Protein AF-A0A972KZX0-F1 (afdb_monomer_lite)

Structure (mmCIF, N/CA/C/O backbone):
data_AF-A0A972KZX0-F1
#
_entry.id   AF-A0A972KZX0-F1
#
loop_
_atom_site.group_PDB
_atom_site.id
_atom_site.type_symbol
_atom_site.label_atom_id
_atom_site.label_alt_id
_atom_site.label_comp_id
_atom_site.label_asym_id
_atom_site.label_entity_id
_atom_site.label_seq_id
_atom_site.pdbx_PDB_ins_code
_atom_site.Cartn_x
_atom_site.Cartn_y
_atom_site.Cartn_z
_atom_site.occupancy
_atom_site.B_iso_or_equiv
_atom_site.auth_seq_id
_atom_site.auth_comp_id
_atom_site.auth_asym_id
_atom_site.auth_atom_id
_atom_site.pdbx_PDB_model_num
ATOM 1 N N . MET A 1 1 ? -8.558 -6.343 10.289 1.00 78.50 1 MET A N 1
ATOM 2 C CA . MET A 1 1 ? -7.980 -6.579 8.946 1.00 78.50 1 MET A CA 1
ATOM 3 C C . MET A 1 1 ? -8.192 -5.319 8.122 1.00 78.50 1 MET A C 1
ATOM 5 O O . MET A 1 1 ? -9.238 -4.699 8.315 1.00 78.50 1 MET A O 1
ATOM 9 N N . PRO A 1 2 ? -7.231 -4.907 7.281 1.00 91.31 2 PRO A N 1
ATOM 10 C CA . PRO A 1 2 ? -7.419 -3.761 6.400 1.00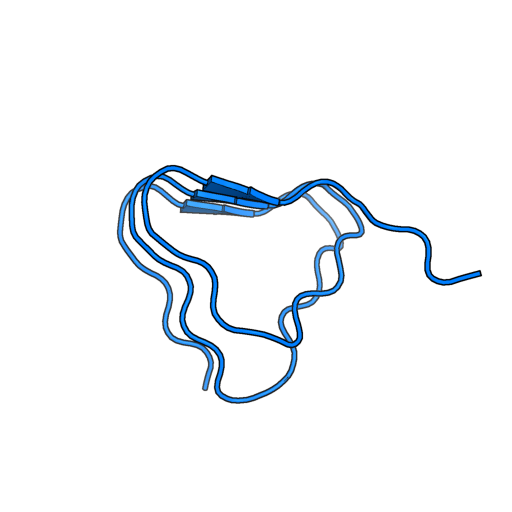 91.31 2 PRO A CA 1
ATOM 11 C C . PRO A 1 2 ? -8.587 -4.005 5.442 1.00 91.31 2 PRO A C 1
ATOM 13 O O . PRO A 1 2 ? -8.832 -5.140 5.028 1.00 91.31 2 PRO A O 1
ATOM 16 N N . LYS A 1 3 ? -9.321 -2.941 5.118 1.00 95.50 3 LYS A N 1
ATOM 17 C CA . LYS A 1 3 ? -10.412 -2.974 4.139 1.00 95.50 3 LYS A CA 1
ATOM 18 C C . LYS A 1 3 ? -9.907 -2.373 2.839 1.00 95.50 3 LYS A C 1
ATOM 20 O O . LYS A 1 3 ? -9.422 -1.247 2.852 1.00 95.50 3 LYS A O 1
ATOM 25 N N . ILE A 1 4 ? -10.017 -3.121 1.750 1.00 94.75 4 ILE A N 1
ATOM 26 C CA . ILE A 1 4 ? -9.557 -2.705 0.426 1.00 94.75 4 ILE A CA 1
ATOM 27 C C . ILE A 1 4 ? -10.790 -2.498 -0.447 1.00 94.75 4 ILE A C 1
ATOM 29 O O . ILE A 1 4 ? -11.644 -3.381 -0.500 1.00 94.75 4 ILE A O 1
ATOM 33 N N . GLY A 1 5 ? -10.90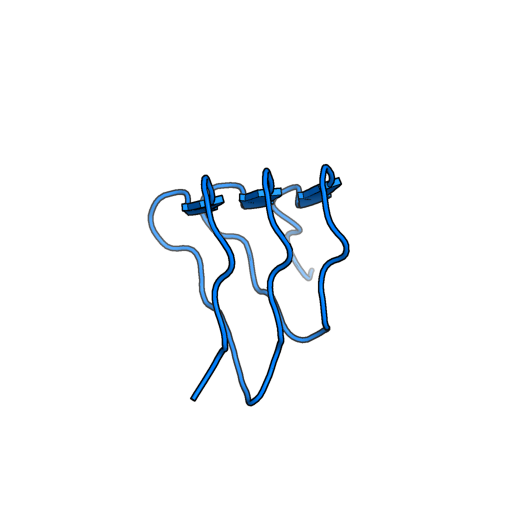3 -1.316 -1.051 1.00 95.56 5 GLY A N 1
ATOM 34 C CA . GLY A 1 5 ? -11.947 -1.001 -2.018 1.00 95.56 5 GLY A CA 1
ATOM 35 C C . GLY A 1 5 ? -11.726 -1.673 -3.374 1.00 95.56 5 GLY A C 1
ATOM 36 O O . GLY A 1 5 ? -10.845 -2.514 -3.553 1.00 95.56 5 GLY A O 1
ATOM 37 N N . ASP A 1 6 ? -12.531 -1.267 -4.347 1.00 97.81 6 ASP A N 1
ATOM 38 C CA . ASP A 1 6 ? -12.479 -1.794 -5.711 1.00 97.81 6 ASP A CA 1
ATOM 39 C C . ASP A 1 6 ? -11.435 -1.069 -6.561 1.00 97.81 6 ASP A C 1
ATOM 41 O O . ASP A 1 6 ? -11.166 0.118 -6.361 1.00 97.81 6 ASP A O 1
ATOM 45 N N . ASN A 1 7 ? -10.884 -1.772 -7.556 1.00 97.00 7 ASN A N 1
ATOM 46 C CA . ASN A 1 7 ? -9.888 -1.229 -8.484 1.00 97.00 7 ASN A CA 1
ATOM 47 C C . ASN A 1 7 ? -8.676 -0.605 -7.759 1.00 97.00 7 ASN A C 1
ATOM 49 O O . ASN A 1 7 ? -8.294 0.539 -8.007 1.00 97.00 7 ASN A O 1
ATOM 53 N N . VAL A 1 8 ? -8.097 -1.353 -6.815 1.00 96.31 8 VAL A N 1
ATOM 54 C CA . VAL A 1 8 ? -6.915 -0.925 -6.058 1.00 96.31 8 VAL A CA 1
ATOM 55 C C . VAL A 1 8 ? -5.668 -1.609 -6.602 1.00 96.31 8 VAL A C 1
ATOM 57 O O . VAL A 1 8 ? -5.579 -2.837 -6.630 1.00 96.31 8 VAL A O 1
ATOM 60 N N . PHE A 1 9 ? -4.671 -0.813 -6.978 1.00 95.88 9 PHE A N 1
ATOM 61 C CA . PHE A 1 9 ? -3.338 -1.308 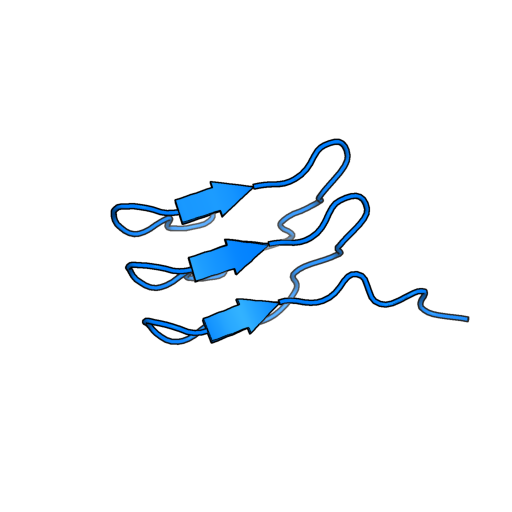-7.302 1.00 95.88 9 PHE A CA 1
ATOM 62 C C . PHE A 1 9 ? -2.449 -1.269 -6.058 1.00 95.88 9 PHE A C 1
ATOM 64 O O . PHE A 1 9 ? -2.315 -0.225 -5.422 1.00 95.88 9 PHE A O 1
ATOM 71 N N . ILE A 1 10 ? -1.814 -2.393 -5.722 1.00 94.44 10 ILE A N 1
ATOM 72 C CA . ILE A 1 10 ? -0.853 -2.487 -4.619 1.00 94.44 10 ILE A CA 1
ATOM 73 C C . ILE A 1 10 ? 0.494 -2.898 -5.195 1.00 94.44 10 ILE A C 1
ATOM 75 O O . ILE A 1 10 ? 0.684 -4.037 -5.619 1.00 94.44 10 ILE A O 1
ATOM 79 N N . GLY A 1 11 ? 1.430 -1.953 -5.213 1.00 93.88 11 GLY A N 1
ATOM 80 C CA . GLY A 1 11 ? 2.785 -2.189 -5.678 1.00 93.88 11 GLY A CA 1
ATOM 81 C C . GLY A 1 11 ? 3.529 -3.206 -4.813 1.00 93.88 11 GLY A C 1
ATOM 82 O O . GLY A 1 11 ? 3.277 -3.358 -3.615 1.00 93.88 11 GLY A O 1
ATOM 83 N N . SER A 1 12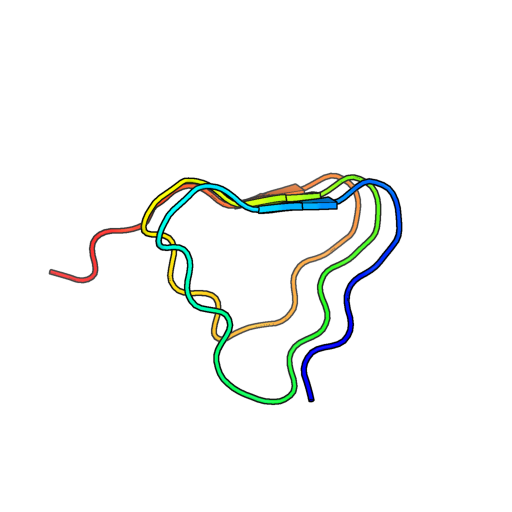 ? 4.492 -3.889 -5.428 1.00 94.50 12 SER A N 1
ATOM 84 C CA . SER A 1 12 ? 5.316 -4.905 -4.776 1.00 94.50 12 SER A CA 1
ATOM 85 C C . SER A 1 12 ? 5.942 -4.391 -3.477 1.00 94.50 12 SER A C 1
ATOM 87 O O . SER A 1 12 ? 6.417 -3.256 -3.400 1.00 94.50 12 SER A O 1
ATOM 89 N N . VAL A 1 13 ? 5.985 -5.255 -2.459 1.00 91.94 13 VAL A N 1
ATOM 90 C CA . VAL A 1 13 ? 6.630 -4.970 -1.163 1.00 91.94 13 VAL A CA 1
ATOM 91 C C . VAL A 1 13 ? 5.956 -3.819 -0.379 1.00 91.94 13 VAL A C 1
ATOM 93 O O . VAL A 1 13 ? 6.492 -3.340 0.619 1.00 91.94 13 VAL A O 1
ATOM 96 N N . ALA A 1 14 ? 4.754 -3.382 -0.771 1.00 93.19 14 ALA A N 1
ATOM 97 C CA . ALA A 1 14 ? 3.946 -2.487 0.052 1.00 93.19 14 ALA A CA 1
ATOM 98 C C . ALA A 1 14 ? 3.449 -3.195 1.326 1.00 93.19 14 ALA A C 1
ATOM 100 O O . ALA A 1 14 ? 3.151 -4.392 1.329 1.00 93.19 14 ALA A O 1
ATOM 101 N N . LYS A 1 15 ? 3.344 -2.443 2.423 1.00 92.00 15 LYS A N 1
ATOM 102 C CA . LYS A 1 15 ? 2.846 -2.918 3.718 1.00 92.00 15 LYS A CA 1
ATOM 103 C C . LYS A 1 15 ? 1.660 -2.071 4.146 1.00 92.00 15 LYS A C 1
ATOM 105 O O . LYS A 1 15 ? 1.766 -0.852 4.247 1.00 92.00 15 LYS A O 1
ATOM 110 N N . ILE A 1 16 ? 0.546 -2.730 4.439 1.00 92.56 16 ILE A N 1
ATOM 111 C CA . ILE A 1 16 ? -0.663 -2.104 4.972 1.00 92.56 16 ILE A CA 1
ATOM 112 C C . ILE A 1 16 ? -0.776 -2.532 6.433 1.00 92.56 16 ILE A C 1
ATOM 114 O O . ILE A 1 16 ? -0.957 -3.716 6.722 1.00 92.56 16 ILE A O 1
ATOM 118 N N . LEU A 1 17 ? -0.597 -1.586 7.352 1.00 91.62 17 LEU A N 1
ATOM 119 C CA . LEU A 1 17 ? -0.471 -1.864 8.779 1.00 91.62 17 LEU A CA 1
ATOM 120 C C . LEU A 1 17 ? -1.690 -1.339 9.539 1.00 91.62 17 LEU A C 1
ATOM 122 O O . LEU A 1 17 ? -2.001 -0.151 9.501 1.00 91.62 17 LEU A O 1
ATOM 126 N N . GLY A 1 18 ? -2.342 -2.236 10.279 1.00 89.00 18 GLY A N 1
ATOM 127 C CA . GLY A 1 18 ? -3.480 -1.918 11.139 1.00 89.00 18 GLY A CA 1
ATOM 128 C C . GLY A 1 18 ? -4.847 -2.041 10.460 1.00 89.00 18 GLY A C 1
ATOM 129 O O . GLY A 1 18 ? -5.000 -2.614 9.380 1.00 89.00 18 GLY A O 1
ATOM 130 N N . SER A 1 19 ? -5.869 -1.527 11.142 1.00 93.31 19 SER A N 1
ATOM 131 C CA . SER A 1 19 ? -7.261 -1.515 10.675 1.00 93.31 19 SER A CA 1
ATOM 132 C C . SER A 1 19 ? -7.534 -0.294 9.794 1.00 93.31 19 SER A C 1
ATOM 134 O O . SER A 1 19 ? -8.372 0.533 10.133 1.00 93.31 19 SER A O 1
ATOM 136 N N . VAL A 1 20 ? -6.800 -0.181 8.686 1.00 94.06 20 VAL A N 1
ATOM 137 C CA . VAL A 1 20 ? -6.932 0.926 7.727 1.00 94.06 20 VAL A CA 1
ATOM 138 C C . VAL A 1 20 ? -7.906 0.600 6.595 1.00 94.06 20 VAL A C 1
ATOM 140 O O . VAL A 1 20 ? -8.061 -0.563 6.204 1.00 94.06 20 VAL A O 1
ATOM 143 N N . ARG A 1 21 ? -8.546 1.633 6.048 1.00 95.56 21 ARG A N 1
ATOM 144 C CA . ARG A 1 21 ? -9.401 1.573 4.860 1.00 95.56 21 ARG A CA 1
ATOM 145 C C . ARG A 1 21 ? -8.682 2.175 3.654 1.00 95.56 21 ARG A C 1
ATOM 147 O O . ARG A 1 21 ? -8.295 3.337 3.683 1.00 95.56 21 ARG A O 1
ATOM 154 N N . ILE A 1 22 ? -8.556 1.396 2.586 1.00 95.69 22 ILE A N 1
ATOM 155 C CA . ILE A 1 22 ? -8.173 1.866 1.256 1.00 95.69 22 ILE A CA 1
ATOM 156 C C . ILE A 1 22 ? -9.456 2.082 0.450 1.00 95.69 22 ILE A C 1
ATOM 158 O O . ILE A 1 22 ? -10.280 1.169 0.358 1.00 95.69 22 ILE A O 1
ATOM 162 N N . GLY A 1 23 ? -9.630 3.282 -0.096 1.00 96.38 23 GLY A N 1
ATOM 163 C CA . GLY A 1 23 ? -10.738 3.641 -0.975 1.00 96.38 23 GLY A CA 1
ATOM 164 C C . GLY A 1 23 ? -10.745 2.919 -2.327 1.00 96.38 23 GLY A C 1
ATOM 165 O O . GLY A 1 23 ? -9.910 2.056 -2.600 1.00 96.38 23 GLY A O 1
ATOM 166 N N . HIS A 1 24 ? -11.695 3.285 -3.181 1.00 97.69 24 HIS A N 1
ATOM 167 C CA . HIS A 1 24 ? -11.826 2.785 -4.552 1.00 97.69 24 HIS A CA 1
ATOM 168 C C . HIS A 1 24 ? -10.896 3.545 -5.511 1.00 97.69 24 HIS A C 1
ATOM 170 O O . HIS A 1 24 ? -10.623 4.725 -5.300 1.00 97.69 24 HIS A O 1
ATOM 176 N N . ASN A 1 25 ? -10.442 2.907 -6.595 1.00 97.06 25 ASN A N 1
ATOM 177 C CA . ASN A 1 25 ? -9.571 3.523 -7.614 1.00 97.06 25 ASN A CA 1
ATOM 178 C C . ASN A 1 25 ? -8.247 4.081 -7.049 1.00 97.06 25 ASN A C 1
ATOM 180 O O . ASN A 1 25 ? -7.771 5.134 -7.473 1.00 97.06 25 ASN A O 1
ATOM 184 N N . VAL A 1 26 ? -7.663 3.401 -6.060 1.00 96.50 26 VAL A N 1
ATOM 185 C CA . VAL A 1 26 ? -6.420 3.826 -5.396 1.00 96.50 26 VAL A CA 1
ATOM 186 C C . VAL A 1 26 ? -5.210 3.106 -5.984 1.00 96.50 26 VAL A C 1
ATOM 188 O O . VAL A 1 26 ? -5.249 1.901 -6.222 1.00 96.50 26 VAL A O 1
ATOM 191 N N . ALA A 1 27 ? -4.091 3.815 -6.137 1.00 96.00 27 ALA A N 1
ATOM 192 C CA . ALA A 1 27 ? -2.805 3.208 -6.480 1.00 96.00 27 ALA A CA 1
ATOM 193 C C . ALA A 1 27 ? -1.790 3.390 -5.345 1.00 96.00 27 ALA A C 1
ATOM 195 O O . ALA A 1 27 ? -1.400 4.510 -5.026 1.00 96.00 27 ALA A O 1
ATOM 196 N N . VAL A 1 28 ? -1.337 2.287 -4.750 1.00 95.12 28 VAL A N 1
ATOM 197 C CA . VAL A 1 28 ? -0.292 2.251 -3.721 1.00 95.12 28 VAL A CA 1
ATOM 198 C C . VAL A 1 28 ? 1.045 1.907 -4.370 1.00 95.12 28 VAL A C 1
ATOM 200 O O . VAL A 1 28 ? 1.193 0.849 -4.980 1.00 95.12 28 VAL A O 1
ATOM 203 N N . GLY A 1 29 ? 2.031 2.794 -4.242 1.00 94.62 29 GLY A N 1
ATOM 204 C CA . GLY A 1 29 ? 3.371 2.588 -4.791 1.00 94.62 29 GLY A CA 1
ATOM 205 C C . GLY A 1 29 ? 4.124 1.410 -4.156 1.00 94.62 29 GLY A C 1
ATOM 206 O O . GLY A 1 29 ? 3.879 1.029 -3.011 1.00 94.62 29 GLY A O 1
ATOM 207 N N . ALA A 1 30 ? 5.084 0.844 -4.894 1.00 93.69 30 ALA A N 1
ATOM 208 C CA . ALA A 1 30 ? 5.972 -0.201 -4.381 1.00 93.69 30 ALA A CA 1
ATOM 209 C C . ALA A 1 30 ? 6.773 0.291 -3.159 1.00 93.69 30 ALA A C 1
ATOM 211 O O . ALA A 1 30 ? 7.170 1.453 -3.111 1.00 93.69 30 ALA A O 1
ATOM 212 N N . ASN A 1 31 ? 7.022 -0.582 -2.177 1.00 92.06 31 ASN A N 1
ATOM 213 C CA . ASN A 1 31 ? 7.641 -0.241 -0.881 1.00 92.06 31 ASN A CA 1
ATOM 214 C C . ASN A 1 31 ? 6.889 0.810 -0.023 1.00 92.06 31 ASN A C 1
ATOM 216 O O . ASN A 1 31 ? 7.459 1.327 0.940 1.00 92.06 31 ASN A O 1
ATOM 220 N N . ALA A 1 32 ? 5.626 1.145 -0.317 1.00 93.31 32 ALA A N 1
ATOM 221 C CA . ALA A 1 32 ? 4.851 2.054 0.532 1.00 93.31 32 ALA A CA 1
ATOM 222 C C . ALA A 1 32 ? 4.460 1.408 1.874 1.00 93.31 32 ALA A C 1
ATOM 224 O O . ALA A 1 32 ? 4.150 0.218 1.940 1.00 93.31 32 ALA A O 1
ATOM 225 N N . VAL A 1 33 ? 4.414 2.213 2.940 1.00 92.56 33 VAL A N 1
ATOM 226 C CA . VAL A 1 33 ? 3.878 1.809 4.248 1.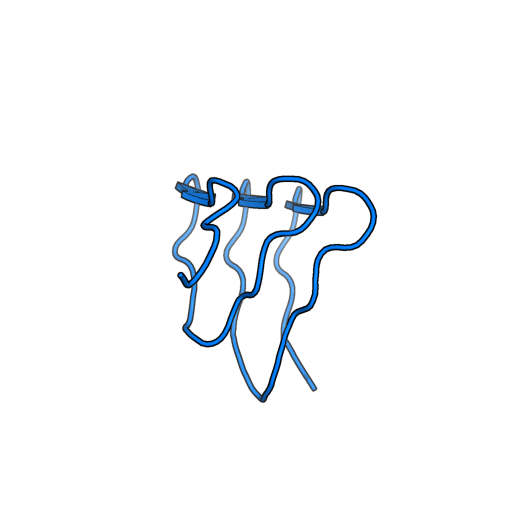00 92.56 33 VAL A CA 1
ATOM 227 C C . VAL A 1 33 ? 2.621 2.623 4.533 1.00 92.56 33 VAL A C 1
ATOM 229 O O . VAL A 1 33 ? 2.693 3.831 4.757 1.00 92.56 33 VAL A O 1
ATOM 232 N N . VAL A 1 34 ? 1.465 1.963 4.512 1.00 92.38 34 VAL A N 1
ATOM 233 C CA . VAL A 1 34 ? 0.162 2.589 4.750 1.00 92.38 34 VAL A CA 1
ATOM 234 C C . VAL A 1 34 ? -0.264 2.333 6.191 1.00 92.38 34 VAL A C 1
ATOM 236 O O . VAL A 1 34 ? -0.509 1.193 6.578 1.00 92.38 34 VAL A O 1
ATOM 239 N N . THR A 1 35 ? -0.345 3.403 6.982 1.00 93.25 35 THR A N 1
ATOM 240 C CA . THR A 1 35 ? -0.751 3.384 8.403 1.00 93.25 35 THR A CA 1
ATOM 241 C C . THR A 1 35 ? -1.999 4.221 8.682 1.00 93.25 35 THR A C 1
ATOM 243 O O . THR A 1 35 ? -2.444 4.309 9.824 1.00 93.25 35 THR A O 1
ATOM 246 N N . LYS A 1 36 ? -2.557 4.859 7.648 1.00 91.81 36 LYS A N 1
ATOM 247 C CA . LYS A 1 36 ? -3.742 5.716 7.720 1.00 91.81 36 LYS A CA 1
ATOM 248 C C . LYS A 1 36 ? -4.694 5.379 6.584 1.00 91.81 36 LYS A C 1
ATOM 250 O O . LYS A 1 36 ? -4.265 4.849 5.560 1.00 91.81 36 LYS A O 1
ATOM 255 N N . ASP A 1 37 ? -5.959 5.724 6.776 1.00 94.19 37 ASP A N 1
ATOM 256 C CA . ASP A 1 37 ? -6.984 5.562 5.753 1.00 94.19 37 ASP A CA 1
ATOM 257 C C . ASP A 1 37 ? -6.658 6.386 4.501 1.00 94.19 37 ASP A C 1
ATOM 259 O O . ASP A 1 37 ? -6.122 7.496 4.580 1.00 94.19 37 ASP A O 1
ATOM 263 N N . VAL A 1 38 ? -6.991 5.822 3.343 1.00 94.69 38 VAL A N 1
ATOM 264 C CA . VAL A 1 38 ? -6.774 6.405 2.019 1.00 94.69 38 VAL A CA 1
ATOM 265 C C . VAL A 1 38 ? -8.133 6.617 1.366 1.00 94.69 38 VAL A C 1
ATOM 267 O O . VAL A 1 38 ? -8.948 5.698 1.310 1.00 94.69 38 VAL A O 1
ATOM 270 N N . GLN A 1 39 ? -8.372 7.835 0.887 1.00 95.06 39 GLN A N 1
ATOM 271 C CA . GLN A 1 39 ? -9.602 8.206 0.187 1.00 95.06 39 GLN A CA 1
ATOM 272 C C . GLN A 1 39 ? -9.626 7.657 -1.245 1.00 95.06 39 GLN A C 1
ATOM 274 O O . GLN A 1 39 ? -8.596 7.255 -1.785 1.00 95.06 39 GLN A O 1
ATOM 279 N N . ASP A 1 40 ? -10.808 7.656 -1.854 1.00 96.25 40 ASP A N 1
ATOM 280 C CA . ASP A 1 40 ? -11.015 7.193 -3.225 1.00 96.25 40 ASP A CA 1
ATOM 281 C C . ASP A 1 40 ? -10.235 8.045 -4.243 1.00 96.25 40 ASP A C 1
ATOM 283 O O . ASP A 1 40 ? -10.042 9.247 -4.050 1.00 96.25 40 ASP A O 1
ATOM 287 N N . SER A 1 41 ? -9.815 7.428 -5.351 1.00 94.56 41 SER A N 1
ATOM 288 C CA . SER A 1 41 ? -9.121 8.080 -6.475 1.00 94.56 41 SER A CA 1
ATOM 289 C C . SER A 1 41 ? -7.800 8.772 -6.099 1.00 94.56 41 SER A C 1
ATOM 291 O O . SER A 1 41 ? -7.388 9.742 -6.737 1.00 94.56 41 SER A O 1
ATOM 293 N N . VAL A 1 42 ? -7.116 8.276 -5.061 1.00 92.44 42 VAL A N 1
ATOM 294 C CA . VAL A 1 42 ? -5.824 8.797 -4.589 1.00 92.44 42 VAL A CA 1
ATOM 295 C C . VAL A 1 42 ? -4.668 7.903 -5.035 1.00 92.44 42 VAL A C 1
ATOM 297 O O . VAL A 1 42 ? -4.741 6.676 -4.996 1.00 92.44 42 VAL A O 1
ATOM 300 N N . VAL A 1 43 ? -3.543 8.528 -5.387 1.00 91.12 43 VAL A N 1
ATOM 301 C CA . VAL A 1 43 ? -2.258 7.839 -5.550 1.00 91.12 43 VAL A CA 1
ATOM 302 C C . VAL A 1 43 ? -1.442 8.005 -4.271 1.00 91.12 43 VAL A C 1
ATOM 304 O O . VAL A 1 43 ? -1.141 9.125 -3.857 1.00 91.12 43 VAL A O 1
ATOM 307 N N . VAL A 1 44 ? -1.069 6.891 -3.642 1.00 92.31 44 VAL A N 1
ATOM 308 C CA . VAL A 1 44 ? -0.190 6.852 -2.468 1.00 92.31 44 VAL A CA 1
ATOM 309 C C . VAL A 1 44 ? 1.247 6.623 -2.946 1.00 92.31 44 VAL A C 1
ATOM 311 O O . VAL A 1 44 ? 1.593 5.498 -3.320 1.00 92.31 44 VAL A O 1
ATOM 314 N N . PRO A 1 45 ? 2.111 7.655 -2.947 1.00 87.88 45 PRO A N 1
ATOM 315 C CA . PRO A 1 45 ? 3.503 7.484 -3.330 1.00 87.88 45 PRO A CA 1
ATOM 316 C C . PRO A 1 45 ? 4.256 6.660 -2.283 1.00 87.88 45 PRO A C 1
A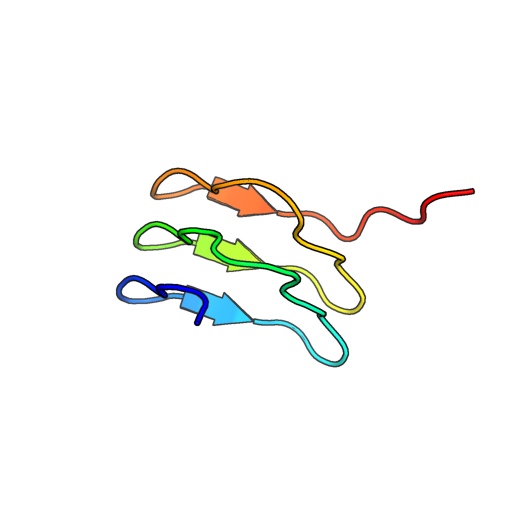TOM 318 O O . PRO A 1 45 ? 3.954 6.702 -1.087 1.00 87.88 45 PRO A O 1
ATOM 321 N N . ALA A 1 46 ? 5.292 5.951 -2.726 1.00 82.75 46 ALA A N 1
ATOM 322 C CA . ALA A 1 46 ? 6.246 5.338 -1.818 1.00 82.75 46 ALA A CA 1
ATOM 323 C C . ALA A 1 46 ? 6.939 6.441 -1.009 1.00 82.75 46 ALA A C 1
ATOM 325 O O . ALA A 1 46 ? 7.596 7.318 -1.572 1.00 82.75 46 ALA A O 1
ATOM 326 N N . ARG A 1 47 ? 6.779 6.421 0.316 1.00 71.12 47 ARG A N 1
ATOM 327 C CA . ARG A 1 47 ? 7.478 7.345 1.207 1.00 71.12 47 ARG A CA 1
ATOM 328 C C . ARG A 1 47 ? 8.532 6.566 1.982 1.00 71.12 47 ARG A C 1
ATOM 330 O O . ARG A 1 47 ? 8.194 5.707 2.790 1.00 71.12 47 ARG A O 1
ATOM 337 N N . ILE A 1 48 ? 9.801 6.893 1.748 1.00 57.66 48 ILE A N 1
ATOM 338 C CA . ILE A 1 48 ? 10.897 6.464 2.619 1.00 57.66 48 ILE A CA 1
ATOM 339 C C . ILE A 1 48 ? 10.740 7.262 3.915 1.00 57.66 48 ILE A C 1
ATOM 341 O O . ILE A 1 48 ? 10.922 8.480 3.919 1.00 57.66 48 ILE A O 1
ATOM 345 N N . MET A 1 49 ? 10.338 6.604 5.003 1.00 56.34 49 MET A N 1
ATOM 346 C CA . MET A 1 49 ? 10.499 7.181 6.338 1.00 56.34 49 MET A CA 1
ATOM 347 C C . MET A 1 49 ? 11.998 7.127 6.640 1.00 56.34 49 MET A C 1
ATOM 349 O O . MET A 1 49 ? 12.527 6.048 6.894 1.00 56.34 49 MET A O 1
ATOM 353 N N . LYS A 1 50 ? 12.684 8.261 6.465 1.00 45.75 50 LYS A N 1
ATOM 354 C CA . LYS A 1 50 ? 14.059 8.442 6.938 1.00 45.75 50 LYS A CA 1
ATOM 355 C C . LYS A 1 50 ? 14.065 8.561 8.457 1.00 45.75 50 LYS A C 1
ATOM 357 O O . LYS A 1 50 ? 13.106 9.171 8.981 1.00 45.75 50 LYS A O 1
#

Foldseek 3Di:
DAAEEACEAAAACEAEDDHEYEEYCEYEYHCAYHPYHHYHNYYHYRDDPD

pLDDT: mean 90.58, std 10.56, range [45.75, 97.81]

Secondary structure (DSSP, 8-state):
--EE-SS-EE-TT-EE-SS-EE-TT-EEPTT-EE-S-B-TT-EE------

Radius of gyration: 9.76 Å; chains: 1; bounding box: 26×15×20 Å

Sequence (50 aa):
MPKIGDNVFIGSVAKILGSVRIGHNVAVGANAVVTKDVQDSVVVPARIMK